Protein AF-A0A8T4KN66-F1 (afdb_monomer_lite)

pLDDT: mean 85.47, std 7.77, range [49.84, 94.19]

Sequence (100 aa):
MIALKILAVLDLIGALGLILGASISGNPFFFWIGIIILAKGLWSVFTSAIAGYFADWMGWTDTVSALILITAVQGLFIGILSWIWIIMVLKAVYTLLSSF

Foldseek 3Di:
DVVLLVVLVLLLVLLVLLLCFLVLAQPVVLLVSLVVLLVVLVVQCVVCVVVVRNPPVVSVLSNVSSVQSNCSNNSNGDPVCSCSSVVSNVVSVVSVVVVD

Radius of gyration: 13.18 Å; chains: 1; bounding box: 33×31×37 Å

Secondary structure (DSSP, 8-state):
-HHHHHHHHHHHHHHHHHHHGGGGTT-HHHHHHHHHHHHHHHHHHHHHHHTT----HHHHHHHHHHHHHHHHHTT---GGGTTHHHHHHHHHHHHHHTT-

Structure (mmCIF, N/CA/C/O backbone):
data_AF-A0A8T4KN66-F1
#
_entry.id   AF-A0A8T4KN66-F1
#
loop_
_atom_site.group_PDB
_atom_site.id
_atom_site.type_symbol
_atom_site.label_atom_id
_atom_site.label_alt_id
_atom_site.label_comp_id
_atom_site.label_asym_id
_atom_site.label_entity_id
_atom_site.label_seq_id
_atom_site.pdbx_PDB_ins_code
_atom_site.Cartn_x
_atom_site.Cartn_y
_atom_site.Cartn_z
_atom_site.occupancy
_atom_site.B_iso_or_equiv
_atom_site.auth_seq_id
_atom_site.auth_comp_id
_atom_site.auth_asym_id
_atom_site.auth_atom_id
_atom_site.pdbx_PDB_model_num
ATOM 1 N N . MET A 1 1 ? -12.433 15.689 6.333 1.00 68.00 1 MET A N 1
ATOM 2 C CA . MET A 1 1 ? -13.007 15.249 5.037 1.00 68.00 1 MET A CA 1
ATOM 3 C C . MET A 1 1 ? -12.022 15.351 3.874 1.00 68.00 1 MET A C 1
ATOM 5 O O . MET A 1 1 ? -11.803 14.342 3.224 1.00 68.00 1 MET A O 1
ATOM 9 N N . ILE A 1 2 ? -11.381 16.500 3.619 1.00 77.50 2 ILE A N 1
ATOM 10 C CA . ILE A 1 2 ? -10.437 16.661 2.485 1.00 77.50 2 ILE A CA 1
ATOM 11 C C . ILE A 1 2 ? -9.228 15.708 2.566 1.00 77.50 2 ILE A C 1
ATOM 13 O O . ILE A 1 2 ? -8.880 15.082 1.570 1.00 77.50 2 ILE A O 1
ATOM 17 N N . ALA A 1 3 ? -8.644 15.523 3.754 1.00 76.88 3 ALA A N 1
ATOM 18 C CA . ALA A 1 3 ? -7.497 14.629 3.946 1.00 76.88 3 ALA A CA 1
ATOM 19 C C . ALA A 1 3 ? -7.793 13.164 3.562 1.00 76.88 3 ALA A C 1
ATOM 21 O O . ALA A 1 3 ? -6.977 12.527 2.907 1.00 76.88 3 ALA A O 1
ATOM 22 N N . LEU A 1 4 ? -8.985 12.649 3.892 1.00 78.88 4 LEU A N 1
ATOM 23 C CA . LEU A 1 4 ? -9.394 11.281 3.538 1.00 78.88 4 LEU A CA 1
ATOM 24 C C . LEU A 1 4 ? -9.511 11.093 2.021 1.00 78.88 4 LEU A C 1
ATOM 26 O O . LEU A 1 4 ? -9.123 10.052 1.500 1.00 78.88 4 LEU A O 1
ATOM 30 N N . LYS A 1 5 ? -9.976 12.122 1.302 1.00 81.19 5 LYS A N 1
ATOM 31 C CA . LYS A 1 5 ? -10.071 12.095 -0.164 1.00 81.19 5 LYS A CA 1
ATOM 32 C C . LYS A 1 5 ? -8.691 1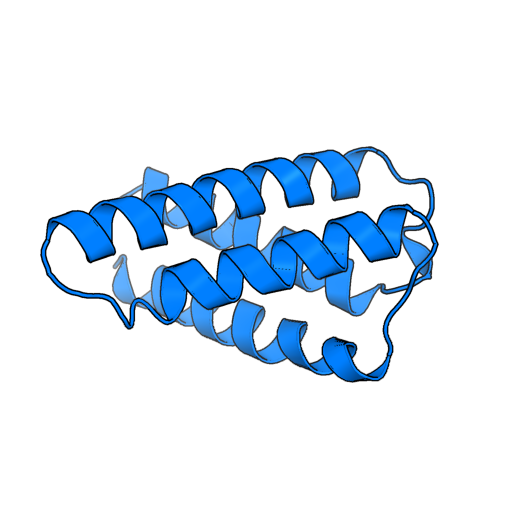2.071 -0.820 1.00 81.19 5 LYS A C 1
ATOM 34 O O . LYS A 1 5 ? -8.486 11.306 -1.754 1.00 81.19 5 LYS A O 1
ATOM 39 N N . ILE A 1 6 ? -7.731 12.841 -0.300 1.00 85.50 6 ILE A N 1
ATOM 40 C CA . ILE A 1 6 ? -6.337 12.818 -0.780 1.00 85.50 6 ILE A CA 1
ATOM 41 C C . ILE A 1 6 ? -5.721 11.429 -0.573 1.00 85.50 6 ILE A C 1
ATOM 43 O O . ILE A 1 6 ? -5.096 10.890 -1.482 1.00 85.50 6 ILE A O 1
ATOM 47 N N . LEU A 1 7 ? -5.942 10.823 0.597 1.00 85.69 7 LEU A N 1
ATOM 48 C CA . LEU A 1 7 ? -5.446 9.479 0.895 1.00 85.69 7 LEU A CA 1
ATOM 49 C C . LEU A 1 7 ? -6.078 8.408 -0.004 1.00 85.69 7 LEU A C 1
ATOM 51 O O . LEU A 1 7 ? -5.381 7.480 -0.397 1.00 85.69 7 LEU A O 1
ATOM 55 N N . ALA A 1 8 ? -7.356 8.545 -0.359 1.00 85.12 8 ALA A N 1
ATOM 56 C CA . ALA A 1 8 ? -8.019 7.623 -1.278 1.00 85.12 8 ALA A CA 1
ATOM 57 C C . ALA A 1 8 ? -7.519 7.776 -2.727 1.00 85.12 8 ALA A C 1
ATOM 59 O O . ALA A 1 8 ? -7.361 6.787 -3.439 1.00 85.12 8 ALA A O 1
ATOM 60 N N . VAL A 1 9 ? -7.211 9.002 -3.166 1.00 88.31 9 VAL A N 1
ATOM 61 C CA . VAL A 1 9 ? -6.555 9.233 -4.466 1.00 88.31 9 VAL A CA 1
ATOM 62 C C . VAL A 1 9 ? -5.165 8.598 -4.484 1.00 88.31 9 VAL A C 1
ATOM 64 O O . VAL A 1 9 ? -4.791 7.970 -5.469 1.00 88.31 9 VAL A O 1
ATOM 67 N N . LEU A 1 10 ? -4.414 8.708 -3.389 1.00 89.44 10 LEU A N 1
ATOM 68 C CA . LEU A 1 10 ? -3.100 8.083 -3.262 1.00 89.44 10 LEU A CA 1
ATOM 69 C C . LEU A 1 10 ? -3.182 6.546 -3.350 1.00 89.44 10 LEU A C 1
ATOM 71 O O . LEU A 1 10 ? -2.370 5.938 -4.046 1.00 89.44 10 LEU A O 1
ATOM 75 N N . ASP A 1 11 ? -4.209 5.937 -2.750 1.00 87.38 11 ASP A N 1
ATOM 76 C CA . ASP A 1 11 ? -4.477 4.497 -2.871 1.00 87.38 11 ASP A CA 1
ATOM 77 C C . ASP A 1 11 ? -4.811 4.090 -4.317 1.00 87.38 11 ASP A C 1
ATOM 79 O O . ASP A 1 11 ? -4.326 3.063 -4.793 1.00 87.38 11 ASP A O 1
ATOM 83 N N . LEU A 1 12 ? -5.573 4.911 -5.056 1.00 90.12 12 LEU A N 1
ATOM 84 C CA . LEU A 1 12 ? -5.844 4.678 -6.482 1.00 90.12 12 LEU A CA 1
ATOM 85 C C . LEU A 1 12 ? -4.571 4.746 -7.330 1.00 90.12 12 LEU A C 1
ATOM 87 O O . LEU A 1 12 ? -4.393 3.926 -8.228 1.00 90.12 12 LEU A O 1
ATOM 91 N N . ILE A 1 13 ? -3.669 5.692 -7.051 1.00 91.31 13 ILE A N 1
ATOM 92 C CA . ILE A 1 13 ? -2.394 5.784 -7.774 1.00 91.31 13 ILE A CA 1
ATOM 93 C C . ILE A 1 13 ? -1.509 4.569 -7.455 1.00 91.31 13 ILE A C 1
ATOM 95 O O . ILE A 1 13 ? -0.887 4.008 -8.359 1.00 91.31 13 ILE A O 1
ATOM 99 N N . GLY A 1 14 ? -1.497 4.113 -6.200 1.00 88.06 14 GLY A N 1
ATOM 100 C CA . GLY A 1 14 ? -0.839 2.863 -5.813 1.00 88.06 14 GLY A CA 1
ATOM 101 C C . GLY A 1 14 ? -1.400 1.652 -6.558 1.00 88.06 14 GLY A C 1
ATOM 102 O O . GLY A 1 14 ? -0.641 0.865 -7.124 1.00 88.06 14 GLY A O 1
ATOM 103 N N . ALA A 1 15 ? -2.728 1.546 -6.641 1.00 89.69 15 ALA A N 1
ATOM 104 C CA . ALA A 1 15 ? -3.403 0.486 -7.381 1.00 89.69 15 ALA A CA 1
ATOM 105 C C . ALA A 1 15 ? -3.065 0.514 -8.880 1.00 89.69 15 ALA A C 1
ATOM 107 O O . ALA A 1 15 ? -2.810 -0.534 -9.469 1.00 89.69 15 ALA A O 1
ATOM 108 N N . LEU A 1 16 ? -2.993 1.702 -9.489 1.00 89.56 16 LEU A N 1
ATOM 109 C CA . LEU A 1 16 ? -2.544 1.867 -10.875 1.00 89.56 16 LEU A CA 1
ATOM 110 C C . LEU A 1 16 ? -1.110 1.366 -11.068 1.00 89.56 16 LEU A C 1
ATOM 112 O O . LEU A 1 16 ? -0.838 0.655 -12.031 1.00 89.56 16 LEU A O 1
ATOM 116 N N . GLY A 1 17 ? -0.203 1.676 -10.138 1.00 87.31 17 GLY A N 1
ATOM 117 C CA . GLY A 1 17 ? 1.162 1.148 -10.168 1.00 87.31 17 GLY A CA 1
ATOM 118 C C . GLY A 1 17 ? 1.205 -0.383 -10.133 1.00 87.31 17 GLY A C 1
ATOM 119 O O . GLY A 1 17 ? 1.946 -1.000 -10.895 1.00 87.31 17 GLY A O 1
ATOM 120 N N . LEU A 1 18 ? 0.350 -1.005 -9.318 1.00 87.38 18 LEU A N 1
ATOM 121 C CA . LEU A 1 18 ? 0.230 -2.463 -9.245 1.00 87.38 18 LEU A CA 1
ATOM 122 C C . LEU A 1 18 ? -0.349 -3.090 -10.521 1.00 87.38 18 LEU A C 1
ATOM 124 O O . LEU A 1 18 ? 0.089 -4.172 -10.908 1.00 87.38 18 LEU A O 1
ATOM 128 N N . ILE A 1 19 ? -1.288 -2.414 -11.193 1.00 89.31 19 ILE A N 1
ATOM 129 C CA . ILE A 1 19 ? -1.824 -2.841 -12.499 1.00 89.31 19 ILE A CA 1
ATOM 130 C C . ILE A 1 19 ? -0.723 -2.824 -13.564 1.00 89.31 19 ILE A C 1
ATOM 132 O O . ILE A 1 19 ? -0.628 -3.744 -14.374 1.00 89.31 19 ILE A O 1
ATOM 136 N N . LEU A 1 20 ? 0.124 -1.792 -13.558 1.00 86.88 20 LEU A N 1
ATOM 137 C CA . LEU A 1 20 ? 1.236 -1.663 -14.503 1.00 86.88 20 LEU A CA 1
ATOM 138 C C . LEU A 1 20 ? 2.353 -2.694 -14.249 1.00 86.88 20 LEU A C 1
ATOM 140 O O . LEU A 1 20 ? 3.109 -3.022 -15.170 1.00 86.88 20 LEU A O 1
ATOM 144 N N . GL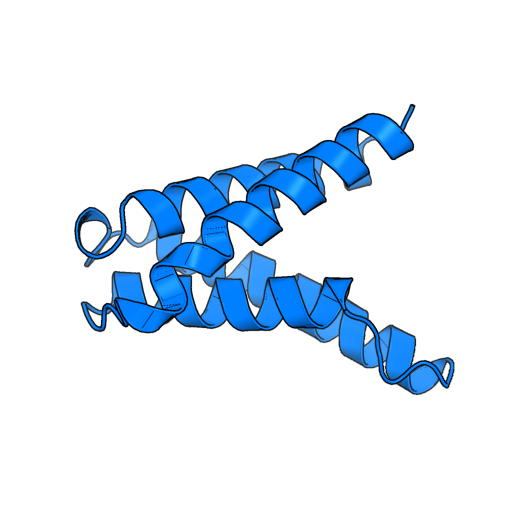Y A 1 21 ? 2.438 -3.234 -13.029 1.00 84.19 21 GLY A N 1
ATOM 145 C CA . GLY A 1 21 ? 3.257 -4.394 -12.681 1.00 84.19 21 GLY A CA 1
ATOM 146 C C . GLY A 1 21 ? 4.746 -4.196 -12.968 1.00 84.19 21 GLY A C 1
ATOM 147 O O . GLY A 1 21 ? 5.359 -3.254 -12.487 1.00 84.19 21 GLY A O 1
ATOM 148 N N . ALA A 1 22 ? 5.358 -5.072 -13.766 1.00 82.00 22 ALA A N 1
ATOM 149 C CA . ALA A 1 22 ? 6.779 -4.948 -14.116 1.00 82.00 22 ALA A CA 1
ATOM 150 C C . ALA A 1 22 ? 7.110 -3.680 -14.938 1.00 82.00 22 ALA A C 1
ATOM 152 O O . ALA A 1 22 ? 8.263 -3.253 -14.977 1.00 82.00 22 ALA A O 1
ATOM 153 N N . SER A 1 23 ? 6.112 -3.044 -15.564 1.00 85.38 23 SER A N 1
ATOM 154 C CA . SER A 1 23 ? 6.311 -1.866 -16.426 1.00 85.38 23 SER A CA 1
ATOM 155 C C . SER A 1 23 ? 6.751 -0.613 -15.659 1.00 85.38 23 SER A C 1
ATOM 157 O O . SER A 1 23 ? 7.219 0.341 -16.272 1.00 85.38 23 SER A O 1
ATOM 159 N N . ILE A 1 24 ? 6.602 -0.596 -14.330 1.00 87.75 24 ILE A N 1
ATOM 160 C CA . ILE A 1 24 ? 7.033 0.517 -13.466 1.00 87.75 24 ILE A CA 1
ATOM 161 C C . ILE A 1 24 ? 8.443 0.325 -12.889 1.00 87.75 24 ILE A C 1
ATOM 163 O O . ILE A 1 24 ? 8.887 1.139 -12.076 1.00 87.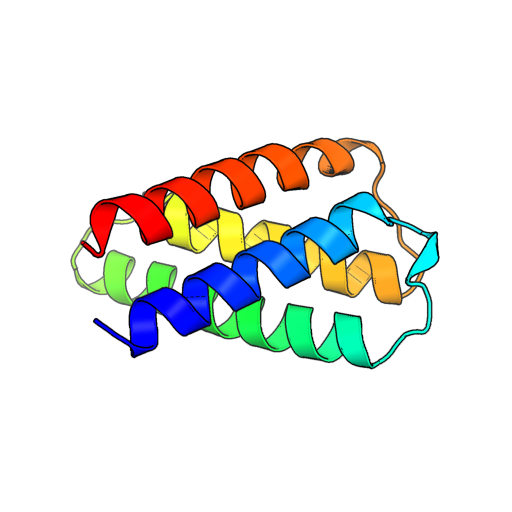75 24 ILE A O 1
ATOM 167 N N . SER A 1 25 ? 9.154 -0.729 -13.300 1.00 90.12 25 SER A N 1
ATOM 168 C CA . SER A 1 25 ? 10.527 -0.995 -12.867 1.00 90.12 25 SER A CA 1
ATOM 169 C C . SER A 1 25 ? 11.434 0.216 -13.111 1.00 90.12 25 SER A C 1
ATOM 171 O O . SER A 1 25 ? 11.451 0.792 -14.198 1.00 90.12 25 SER A O 1
ATOM 173 N N . GLY A 1 26 ? 12.193 0.612 -12.088 1.00 87.62 26 GLY A N 1
ATOM 174 C CA . GLY A 1 26 ? 13.099 1.760 -12.133 1.00 87.62 26 GLY A CA 1
ATOM 175 C C . GLY A 1 26 ? 12.427 3.135 -12.043 1.00 87.62 26 GLY A C 1
ATOM 176 O O . GLY A 1 26 ? 13.131 4.141 -12.093 1.00 87.62 26 GLY A O 1
ATOM 177 N N . ASN A 1 27 ? 11.099 3.220 -11.888 1.00 91.19 27 ASN A N 1
ATOM 178 C CA . ASN A 1 27 ? 10.409 4.502 -11.761 1.00 91.19 27 ASN A CA 1
ATOM 179 C C . ASN A 1 27 ? 10.382 4.994 -10.294 1.00 91.19 27 ASN A C 1
ATOM 181 O O . ASN A 1 27 ? 9.621 4.458 -9.479 1.00 91.19 27 ASN A O 1
ATOM 185 N N . PRO A 1 28 ? 11.142 6.050 -9.937 1.00 90.25 28 PRO A N 1
ATOM 186 C CA . PRO A 1 28 ? 11.234 6.525 -8.557 1.00 90.25 28 PRO A CA 1
ATOM 187 C C . PRO A 1 28 ? 9.912 7.095 -8.029 1.00 90.25 28 PRO A C 1
ATOM 189 O O . PRO A 1 28 ? 9.693 7.101 -6.821 1.00 90.25 28 PRO A O 1
ATOM 192 N N . PHE A 1 29 ? 9.004 7.543 -8.902 1.00 92.25 29 PHE A N 1
ATOM 193 C CA . PHE A 1 29 ? 7.696 8.052 -8.491 1.00 92.25 29 PHE A CA 1
ATOM 194 C C . PHE A 1 29 ? 6.867 6.971 -7.787 1.00 92.25 29 PHE A C 1
ATOM 196 O O . PHE A 1 29 ? 6.377 7.186 -6.679 1.00 92.25 29 PHE A O 1
ATOM 203 N N . PHE A 1 30 ? 6.774 5.779 -8.384 1.00 91.25 30 PHE A N 1
ATOM 204 C CA . PHE A 1 30 ? 6.034 4.660 -7.796 1.00 91.25 30 PHE A CA 1
ATOM 205 C C . PHE A 1 30 ? 6.707 4.110 -6.536 1.00 91.25 30 PHE A C 1
ATOM 207 O O . PHE A 1 30 ? 6.015 3.645 -5.633 1.00 91.25 30 PHE A O 1
ATOM 214 N N . PHE A 1 31 ? 8.034 4.230 -6.429 1.00 91.94 31 PHE A N 1
ATOM 215 C CA . PHE A 1 31 ? 8.760 3.879 -5.209 1.00 91.94 31 PHE A CA 1
ATOM 216 C C . PHE A 1 31 ? 8.354 4.776 -4.035 1.00 91.94 31 PHE A C 1
ATOM 218 O O . PHE A 1 31 ? 7.988 4.277 -2.971 1.00 91.94 31 PHE A O 1
ATOM 225 N N . TRP A 1 32 ? 8.348 6.097 -4.239 1.00 94.00 32 TRP A N 1
ATOM 226 C CA . TRP A 1 32 ? 7.928 7.048 -3.208 1.00 94.00 32 TRP A CA 1
ATOM 227 C C . TRP A 1 32 ? 6.455 6.898 -2.837 1.00 94.00 32 TRP A C 1
ATOM 229 O O . TRP A 1 32 ? 6.118 6.960 -1.656 1.00 94.00 32 TRP A O 1
ATOM 239 N N . ILE A 1 33 ? 5.584 6.631 -3.813 1.00 93.19 33 ILE A N 1
ATOM 240 C CA . ILE A 1 33 ? 4.179 6.303 -3.540 1.00 93.19 33 ILE A CA 1
ATOM 241 C C . ILE A 1 33 ? 4.073 5.052 -2.673 1.00 93.19 33 ILE A C 1
ATOM 243 O O . ILE A 1 33 ? 3.359 5.074 -1.673 1.00 93.19 33 ILE A O 1
ATOM 247 N N . GLY A 1 34 ? 4.822 3.998 -3.001 1.00 92.06 34 GLY A N 1
ATOM 248 C CA . GLY A 1 34 ? 4.896 2.792 -2.183 1.00 92.06 34 GLY A CA 1
ATOM 249 C C . GLY A 1 34 ? 5.311 3.097 -0.747 1.00 92.06 34 GLY A C 1
ATOM 250 O O . GLY A 1 34 ? 4.640 2.663 0.180 1.00 92.06 34 GLY A O 1
ATOM 251 N N . ILE A 1 35 ? 6.344 3.916 -0.537 1.00 94.06 35 ILE A N 1
ATOM 252 C CA . ILE A 1 35 ? 6.775 4.322 0.811 1.00 94.06 35 ILE A CA 1
ATO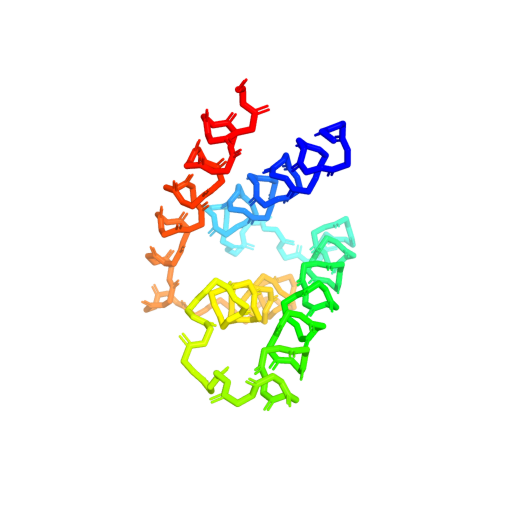M 253 C C . ILE A 1 35 ? 5.659 5.053 1.570 1.00 94.06 35 ILE A C 1
ATOM 255 O O . ILE A 1 35 ? 5.436 4.773 2.747 1.00 94.06 35 ILE A O 1
ATOM 259 N N . ILE A 1 36 ? 4.945 5.975 0.919 1.00 94.19 36 ILE A N 1
ATOM 260 C CA . ILE A 1 36 ? 3.871 6.741 1.566 1.00 94.19 36 ILE A CA 1
ATOM 261 C C . ILE A 1 36 ? 2.700 5.825 1.949 1.00 94.19 36 ILE A C 1
ATOM 263 O O . ILE A 1 36 ? 2.203 5.911 3.074 1.00 94.19 36 ILE A O 1
ATOM 267 N N . ILE A 1 37 ? 2.282 4.925 1.049 1.00 92.44 37 ILE A N 1
ATOM 268 C CA . ILE A 1 37 ? 1.226 3.937 1.327 1.00 92.44 37 ILE A CA 1
ATOM 269 C C . ILE A 1 37 ? 1.667 3.006 2.463 1.00 92.44 37 ILE A C 1
ATOM 271 O O . ILE A 1 37 ? 0.881 2.740 3.371 1.00 92.44 37 ILE A O 1
ATOM 275 N N . LEU A 1 38 ? 2.933 2.574 2.471 1.00 93.94 38 LEU A N 1
ATOM 276 C CA . LEU A 1 38 ? 3.484 1.719 3.520 1.00 93.94 38 LEU A CA 1
ATOM 277 C C . LEU A 1 38 ? 3.432 2.407 4.886 1.00 93.94 38 LEU A C 1
ATOM 279 O O . LEU A 1 38 ? 2.951 1.822 5.852 1.00 93.94 38 LEU A O 1
ATOM 283 N N . ALA A 1 39 ? 3.894 3.657 4.970 1.00 93.69 39 ALA A N 1
ATOM 284 C CA . ALA A 1 39 ? 3.890 4.424 6.212 1.00 93.69 39 ALA A CA 1
ATOM 285 C C . ALA A 1 39 ? 2.465 4.612 6.756 1.00 93.69 39 ALA A C 1
ATOM 287 O O . ALA A 1 39 ? 2.226 4.431 7.949 1.00 93.69 39 ALA A O 1
ATOM 288 N N . LYS A 1 40 ? 1.507 4.911 5.871 1.00 90.69 40 LYS A N 1
ATOM 289 C CA . LYS A 1 40 ? 0.080 5.006 6.205 1.00 90.69 40 LYS A CA 1
ATOM 290 C C . LYS A 1 40 ? -0.477 3.669 6.709 1.00 90.69 40 LYS A C 1
ATOM 292 O O . LYS A 1 40 ? -1.140 3.648 7.744 1.00 90.69 40 LYS A O 1
ATOM 297 N N . GLY A 1 41 ? -0.209 2.571 6.001 1.00 89.69 41 GLY A N 1
ATOM 298 C CA . GLY A 1 41 ? -0.681 1.233 6.363 1.00 89.69 41 GLY A CA 1
ATOM 299 C C . GLY A 1 41 ? -0.146 0.785 7.721 1.00 89.69 41 GLY A C 1
ATOM 300 O O . GLY A 1 41 ? -0.923 0.399 8.592 1.00 89.69 41 GLY A O 1
ATOM 301 N N . LEU A 1 42 ? 1.161 0.945 7.946 1.00 92.88 42 LEU A N 1
ATOM 302 C CA . LEU A 1 42 ? 1.807 0.638 9.223 1.00 92.88 42 LEU A CA 1
ATOM 303 C C . LEU A 1 42 ? 1.261 1.494 10.366 1.00 92.88 42 LEU A C 1
ATOM 305 O O . LEU A 1 42 ? 1.013 0.972 11.451 1.00 92.88 42 LEU A O 1
ATOM 309 N N . TRP A 1 43 ? 1.032 2.789 10.131 1.00 91.12 43 TRP A N 1
ATOM 310 C CA . TRP A 1 43 ? 0.407 3.661 11.123 1.00 91.12 43 TRP A CA 1
ATOM 311 C C . TRP A 1 43 ? -1.003 3.181 11.493 1.00 91.12 43 TRP A C 1
ATOM 313 O O . TRP A 1 43 ? -1.348 3.131 12.674 1.00 91.12 43 TRP A O 1
ATOM 323 N N . SER A 1 44 ? -1.802 2.772 10.504 1.00 89.00 44 SER A N 1
ATOM 324 C CA . SER A 1 44 ? -3.144 2.219 10.724 1.00 89.00 44 SER A CA 1
ATOM 325 C C . SER A 1 44 ? -3.094 0.944 11.572 1.00 89.00 44 SER A C 1
ATOM 327 O O . SER A 1 44 ? -3.721 0.890 12.627 1.00 89.00 44 SER A O 1
ATOM 329 N N . VAL A 1 45 ? -2.248 -0.025 11.200 1.00 90.12 45 VAL A N 1
ATOM 330 C CA . VAL A 1 45 ? -2.082 -1.285 11.951 1.00 90.12 45 VAL A CA 1
ATOM 331 C C . VAL A 1 45 ? -1.586 -1.031 13.377 1.00 90.12 45 VAL A C 1
ATOM 333 O O . VAL A 1 45 ? -2.044 -1.664 14.326 1.00 90.12 45 VAL A O 1
ATOM 336 N N . PHE A 1 46 ? -0.647 -0.102 13.559 1.00 90.00 46 PHE A N 1
ATOM 337 C CA . PHE A 1 46 ? -0.096 0.195 14.879 1.00 90.00 46 PHE A CA 1
ATOM 338 C C . PHE A 1 46 ? -1.129 0.866 15.791 1.00 90.00 46 PHE A C 1
ATOM 340 O O . PHE A 1 46 ? -1.304 0.470 16.944 1.00 90.00 46 PHE A O 1
ATOM 347 N N . THR A 1 47 ? -1.856 1.855 15.268 1.00 89.31 47 THR A N 1
ATOM 348 C CA . THR A 1 47 ? -2.912 2.540 16.025 1.00 89.31 47 THR A CA 1
ATOM 349 C C . THR A 1 47 ? -4.084 1.613 16.342 1.00 89.31 47 THR A C 1
ATOM 351 O O . THR A 1 47 ? -4.607 1.663 17.457 1.00 89.31 47 THR A O 1
ATOM 354 N N . SER A 1 48 ? -4.452 0.710 15.427 1.00 88.12 48 SER A N 1
ATOM 355 C CA . SER A 1 48 ? -5.492 -0.290 15.671 1.00 88.12 48 SER A CA 1
ATOM 356 C C . SER A 1 48 ? -5.063 -1.309 16.730 1.00 88.12 48 SER A C 1
ATOM 358 O O . SER A 1 48 ? -5.848 -1.626 17.623 1.00 88.12 48 SER A O 1
ATOM 360 N N . ALA A 1 49 ? -3.808 -1.770 16.690 1.00 87.31 49 ALA A N 1
ATOM 361 C CA . ALA A 1 49 ? -3.257 -2.701 17.670 1.00 87.31 49 ALA A CA 1
ATOM 362 C C . ALA A 1 49 ? -3.243 -2.101 19.084 1.00 87.31 49 ALA A C 1
ATOM 364 O O . ALA A 1 49 ? -3.636 -2.777 20.034 1.00 87.31 49 ALA A O 1
ATOM 365 N N . ILE A 1 50 ? -2.874 -0.821 19.228 1.00 88.62 50 ILE A N 1
ATOM 366 C CA . ILE A 1 50 ? -2.949 -0.101 20.513 1.00 88.62 50 ILE A CA 1
ATOM 367 C C . ILE A 1 50 ? -4.393 -0.027 21.023 1.00 88.62 50 ILE A C 1
ATOM 369 O O . ILE A 1 50 ? -4.633 -0.172 22.220 1.00 88.62 50 ILE A O 1
ATOM 373 N N . ALA A 1 51 ? -5.362 0.158 20.127 1.00 87.38 51 ALA A N 1
ATOM 374 C CA . ALA A 1 51 ? -6.782 0.178 20.466 1.00 87.38 51 ALA A CA 1
ATOM 375 C C . ALA A 1 51 ? -7.383 -1.224 20.731 1.00 87.38 51 ALA A C 1
ATOM 377 O O . ALA A 1 51 ? -8.579 -1.326 20.996 1.00 87.38 51 ALA A O 1
ATOM 378 N N . GLY A 1 52 ? -6.584 -2.298 20.661 1.00 85.19 52 GLY A N 1
ATOM 379 C CA . GLY A 1 52 ? -7.021 -3.683 20.873 1.00 85.19 52 GLY A CA 1
ATOM 380 C C . GLY A 1 52 ? -7.603 -4.376 19.633 1.00 85.19 52 GLY A C 1
ATOM 381 O O . GLY A 1 52 ? -8.080 -5.506 19.731 1.00 85.19 52 GLY A O 1
ATOM 382 N N . TYR A 1 53 ? -7.544 -3.738 18.461 1.00 82.69 53 TYR A N 1
ATOM 383 C CA . TYR A 1 53 ? -8.025 -4.268 17.183 1.00 82.69 53 TYR A CA 1
ATOM 384 C C . TYR A 1 53 ? -6.853 -4.728 16.306 1.00 82.69 53 TYR A C 1
ATOM 386 O O . TYR A 1 53 ? -6.278 -3.965 15.530 1.00 82.69 53 TYR A O 1
ATOM 394 N N . PHE A 1 54 ? -6.507 -6.012 16.396 1.00 73.50 54 PHE A N 1
ATOM 395 C CA . PHE A 1 54 ? -5.386 -6.595 15.641 1.00 73.50 54 PHE A CA 1
ATOM 396 C C . PHE A 1 54 ? -5.718 -6.927 14.175 1.00 73.50 54 PHE A C 1
ATOM 398 O O . PHE A 1 54 ? -4.819 -7.089 13.351 1.00 73.50 54 PHE A O 1
ATOM 405 N N . ALA A 1 55 ? -7.006 -7.007 13.836 1.00 77.19 55 ALA A N 1
ATOM 406 C CA . ALA A 1 55 ? -7.494 -7.354 12.503 1.00 77.19 55 ALA A CA 1
ATOM 407 C C . ALA A 1 55 ? -7.886 -6.113 11.679 1.00 77.19 55 ALA A C 1
ATOM 409 O O . ALA A 1 55 ? -8.954 -6.085 11.064 1.00 77.19 55 ALA A O 1
ATOM 410 N N . ASP A 1 56 ? -7.040 -5.078 11.663 1.00 82.50 56 ASP A N 1
ATOM 411 C CA . ASP A 1 56 ? -7.237 -3.936 10.765 1.00 82.50 56 ASP A CA 1
ATOM 412 C C . ASP A 1 56 ? -6.900 -4.323 9.320 1.00 82.50 56 ASP A C 1
ATOM 414 O O . ASP A 1 56 ? -5.797 -4.116 8.810 1.00 82.50 56 ASP A O 1
ATOM 418 N N . TRP A 1 57 ? -7.882 -4.927 8.655 1.00 82.38 57 TRP A N 1
ATOM 419 C CA . TRP A 1 57 ? -7.774 -5.344 7.263 1.00 82.38 57 TRP A CA 1
ATOM 420 C C . TRP A 1 57 ? -7.440 -4.165 6.334 1.00 82.38 57 TRP A C 1
ATOM 422 O O . TRP A 1 57 ? -6.758 -4.354 5.323 1.00 82.38 57 TRP A O 1
ATOM 432 N N . MET A 1 58 ? -7.853 -2.937 6.673 1.00 84.94 58 MET A N 1
ATOM 433 C CA . MET A 1 58 ? -7.517 -1.758 5.879 1.00 84.94 58 MET A CA 1
ATOM 434 C C . MET A 1 58 ? -6.029 -1.424 5.990 1.00 84.94 58 MET A C 1
ATOM 436 O O . MET A 1 58 ? -5.389 -1.223 4.959 1.00 84.94 58 MET A O 1
ATOM 440 N N . GLY A 1 59 ? -5.459 -1.410 7.192 1.00 86.19 59 GLY A N 1
ATOM 441 C CA . GLY A 1 59 ? -4.026 -1.175 7.375 1.00 86.19 59 GLY A CA 1
ATOM 442 C C . GLY A 1 59 ? -3.154 -2.264 6.742 1.00 86.19 59 GLY A C 1
ATOM 443 O O . GLY A 1 59 ? -2.156 -1.970 6.077 1.00 86.19 59 GLY A O 1
ATOM 444 N N . TRP A 1 60 ? -3.557 -3.531 6.872 1.00 89.25 60 TRP A N 1
ATOM 445 C CA . TRP A 1 60 ? -2.819 -4.654 6.287 1.00 89.25 60 TRP A CA 1
ATOM 446 C C . TRP A 1 60 ? -2.833 -4.640 4.760 1.00 89.25 60 TRP A C 1
ATOM 448 O O . TRP A 1 60 ? -1.794 -4.870 4.144 1.00 89.25 60 TRP A O 1
ATOM 458 N N . THR A 1 61 ? -3.974 -4.328 4.139 1.00 89.00 61 THR A N 1
ATOM 459 C CA . THR A 1 61 ? -4.059 -4.222 2.673 1.00 89.00 61 THR A CA 1
ATOM 460 C C . THR A 1 61 ? -3.137 -3.139 2.116 1.00 89.00 61 THR A C 1
ATOM 462 O O . THR A 1 61 ? -2.447 -3.419 1.141 1.00 89.00 61 THR A O 1
ATOM 465 N N . ASP A 1 62 ? -3.051 -1.966 2.758 1.00 90.06 62 ASP A N 1
ATOM 466 C CA . ASP A 1 62 ? -2.119 -0.892 2.363 1.00 90.06 62 ASP A CA 1
ATOM 467 C C . ASP A 1 62 ? -0.658 -1.314 2.539 1.00 90.06 62 ASP A C 1
ATOM 469 O O . ASP A 1 62 ? 0.189 -1.061 1.688 1.00 90.06 62 ASP A O 1
ATOM 473 N N . THR A 1 63 ? -0.355 -1.996 3.641 1.00 90.44 63 THR A N 1
ATOM 474 C CA . THR A 1 63 ? 1.009 -2.445 3.938 1.00 90.44 63 THR A CA 1
ATOM 475 C C . THR A 1 63 ? 1.485 -3.467 2.904 1.00 90.44 63 THR A C 1
ATOM 477 O O . THR A 1 63 ? 2.576 -3.343 2.349 1.00 90.44 63 THR A O 1
ATOM 480 N N . VAL A 1 64 ? 0.656 -4.470 2.604 1.00 91.19 64 VAL A N 1
ATOM 481 C CA . VAL A 1 64 ? 0.997 -5.525 1.642 1.00 91.19 64 VAL A CA 1
ATOM 482 C C . VAL A 1 64 ? 1.072 -4.961 0.224 1.00 91.19 64 VAL A C 1
ATOM 484 O O . VAL A 1 64 ? 2.023 -5.253 -0.499 1.00 91.19 64 VAL A O 1
ATOM 487 N N . SER A 1 65 ? 0.111 -4.127 -0.177 1.00 90.31 65 SER A N 1
ATOM 488 C CA . SER A 1 65 ? 0.093 -3.525 -1.510 1.00 90.31 65 SER A CA 1
ATOM 489 C C . SER A 1 65 ? 1.295 -2.610 -1.748 1.00 90.31 65 SER A C 1
ATOM 491 O O . SER A 1 65 ? 1.911 -2.668 -2.812 1.00 90.31 65 SER A O 1
ATOM 493 N N . ALA A 1 66 ? 1.695 -1.839 -0.737 1.00 91.81 66 ALA A N 1
ATOM 494 C CA . ALA A 1 66 ? 2.884 -1.007 -0.786 1.00 91.81 66 ALA A CA 1
ATOM 495 C C . ALA A 1 66 ? 4.172 -1.823 -0.935 1.00 91.81 66 ALA A C 1
ATOM 497 O O . ALA A 1 66 ? 5.028 -1.468 -1.744 1.00 91.81 66 ALA A O 1
ATOM 498 N N . LEU A 1 67 ? 4.310 -2.933 -0.201 1.00 91.62 67 LEU A N 1
ATOM 499 C CA . LEU A 1 67 ? 5.465 -3.826 -0.336 1.00 91.62 67 LEU A CA 1
ATOM 500 C C . LEU A 1 67 ? 5.554 -4.427 -1.744 1.00 91.62 67 LEU A C 1
ATOM 502 O O . LEU A 1 67 ? 6.639 -4.482 -2.327 1.00 91.62 67 LEU A O 1
ATOM 506 N N . ILE A 1 68 ? 4.420 -4.827 -2.322 1.00 90.31 68 ILE A N 1
ATOM 507 C CA . ILE A 1 68 ? 4.371 -5.334 -3.700 1.00 90.31 68 ILE A CA 1
ATOM 508 C C . ILE A 1 68 ? 4.745 -4.231 -4.690 1.00 90.31 68 ILE A C 1
ATOM 510 O O . ILE A 1 68 ? 5.506 -4.473 -5.619 1.00 90.31 68 ILE A O 1
ATOM 514 N N . LEU A 1 69 ? 4.262 -3.006 -4.481 1.00 90.00 69 LEU A N 1
ATOM 515 C CA . LEU A 1 69 ? 4.586 -1.879 -5.350 1.00 90.00 69 LEU A CA 1
ATOM 516 C C . LEU A 1 69 ? 6.085 -1.547 -5.301 1.00 90.00 69 LEU A C 1
ATOM 518 O O . LEU A 1 69 ? 6.714 -1.376 -6.342 1.00 90.00 69 LEU A O 1
ATOM 522 N N . ILE A 1 70 ? 6.682 -1.515 -4.107 1.00 91.06 70 ILE A N 1
ATOM 523 C CA . ILE A 1 70 ? 8.116 -1.255 -3.915 1.00 91.06 70 ILE A CA 1
ATOM 524 C C . ILE A 1 70 ? 8.963 -2.341 -4.586 1.00 91.06 70 ILE A C 1
ATOM 526 O O . ILE A 1 70 ? 9.920 -2.031 -5.295 1.00 91.06 70 ILE A O 1
ATOM 530 N N . THR A 1 71 ? 8.606 -3.611 -4.393 1.00 89.69 71 THR A N 1
ATOM 531 C CA . THR A 1 71 ? 9.320 -4.740 -5.012 1.00 89.69 71 THR A CA 1
ATOM 532 C C . THR A 1 71 ? 9.146 -4.765 -6.531 1.00 89.69 71 THR A C 1
ATOM 534 O O . THR A 1 71 ? 10.120 -5.004 -7.244 1.00 89.69 71 THR A O 1
ATOM 537 N N . ALA A 1 72 ? 7.969 -4.396 -7.048 1.00 88.25 72 ALA A N 1
ATOM 538 C CA . ALA A 1 72 ? 7.731 -4.239 -8.482 1.00 88.25 72 ALA A CA 1
ATOM 539 C C . ALA A 1 72 ? 8.618 -3.147 -9.107 1.00 88.25 72 ALA A C 1
ATOM 541 O O . ALA A 1 72 ? 9.168 -3.356 -10.188 1.00 88.25 72 ALA A O 1
ATOM 542 N N .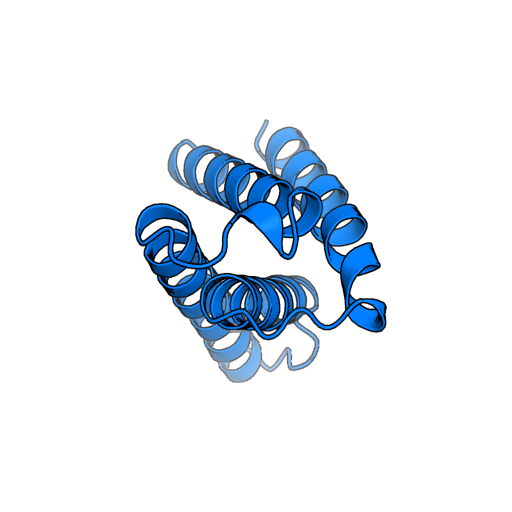 VAL A 1 73 ? 8.842 -2.020 -8.415 1.00 90.25 73 VAL A N 1
ATOM 543 C CA . VAL A 1 73 ? 9.779 -0.980 -8.885 1.00 90.25 73 VAL A CA 1
ATOM 544 C C . VAL A 1 73 ? 11.227 -1.481 -8.912 1.00 90.25 73 VAL A C 1
ATOM 546 O O . VAL A 1 73 ? 12.007 -1.055 -9.761 1.00 90.25 73 VAL A O 1
ATOM 549 N N . GLN A 1 74 ? 11.593 -2.414 -8.033 1.00 88.31 74 GLN A N 1
ATOM 550 C CA . GLN A 1 74 ? 12.912 -3.059 -8.029 1.00 88.31 74 GLN A CA 1
ATOM 551 C C . GLN A 1 74 ? 13.044 -4.183 -9.076 1.00 88.31 74 GLN A C 1
ATOM 553 O O . GLN A 1 74 ? 14.071 -4.855 -9.126 1.00 88.31 74 GLN A O 1
ATOM 558 N N . GLY A 1 75 ? 12.020 -4.405 -9.907 1.00 83.31 75 GLY A N 1
ATOM 559 C CA . GLY A 1 75 ? 12.000 -5.457 -10.926 1.00 83.31 75 GLY A CA 1
ATOM 560 C C . GLY A 1 75 ? 11.608 -6.840 -10.394 1.00 83.31 75 GLY A C 1
ATOM 561 O O . GLY A 1 75 ? 11.573 -7.805 -11.156 1.00 83.31 75 GLY A O 1
ATOM 562 N N . LEU A 1 76 ? 11.265 -6.953 -9.107 1.00 82.38 76 LEU A N 1
ATOM 563 C CA . LEU A 1 76 ? 10.792 -8.184 -8.478 1.00 82.38 76 LEU A CA 1
ATOM 564 C C . LEU A 1 76 ? 9.262 -8.221 -8.515 1.00 82.38 76 LEU A C 1
ATOM 566 O O . LEU A 1 76 ? 8.582 -7.940 -7.529 1.00 82.38 76 LEU A O 1
ATOM 570 N N . PHE A 1 77 ? 8.708 -8.550 -9.682 1.00 74.75 77 PHE A N 1
ATOM 571 C CA . PHE A 1 77 ? 7.261 -8.667 -9.846 1.00 74.75 77 PHE A CA 1
ATOM 572 C C . PHE A 1 77 ? 6.751 -10.048 -9.414 1.00 74.75 77 PHE A C 1
ATOM 574 O O . PHE A 1 77 ? 7.029 -11.066 -10.050 1.00 74.75 77 PHE A O 1
ATOM 581 N N . ILE A 1 78 ? 5.948 -10.082 -8.349 1.00 74.50 78 ILE A N 1
ATOM 582 C CA . ILE A 1 78 ? 5.304 -11.305 -7.859 1.00 74.50 78 ILE A CA 1
ATOM 583 C C . ILE A 1 78 ? 3.921 -11.422 -8.510 1.00 74.50 78 ILE A C 1
ATOM 585 O O . ILE A 1 78 ? 2.928 -10.917 -7.989 1.00 74.50 78 ILE A O 1
ATOM 589 N N . GLY A 1 79 ? 3.839 -12.111 -9.652 1.00 67.25 79 GLY A N 1
ATOM 590 C CA . GLY A 1 79 ? 2.597 -12.232 -10.433 1.00 67.25 79 GLY A CA 1
ATOM 591 C C . GLY A 1 79 ? 1.400 -12.822 -9.671 1.00 67.25 79 GLY A C 1
ATOM 592 O O . GLY A 1 79 ? 0.262 -12.447 -9.942 1.00 67.25 79 GLY A O 1
ATOM 593 N N . ILE A 1 80 ? 1.637 -13.669 -8.662 1.00 61.94 80 ILE A N 1
ATOM 594 C CA . ILE A 1 80 ? 0.587 -14.230 -7.786 1.00 61.94 80 ILE A CA 1
ATOM 595 C C . ILE A 1 80 ? -0.120 -13.138 -6.968 1.00 61.94 80 ILE A C 1
ATOM 597 O O . ILE A 1 80 ? -1.315 -13.236 -6.704 1.00 61.94 80 ILE A O 1
ATOM 601 N N . LEU A 1 81 ? 0.597 -12.073 -6.609 1.00 67.50 81 LEU A N 1
ATOM 602 C CA . LEU A 1 81 ? 0.074 -10.962 -5.817 1.00 67.50 81 LEU A CA 1
ATOM 603 C C . LEU A 1 81 ? -0.513 -9.841 -6.684 1.00 67.50 81 LEU A C 1
ATOM 605 O O . LEU A 1 81 ? -0.990 -8.844 -6.146 1.00 67.50 81 LEU A O 1
ATOM 609 N N . SER A 1 82 ? -0.530 -10.007 -8.012 1.00 66.12 82 SER A N 1
ATOM 610 C CA . SER A 1 82 ? -1.095 -9.013 -8.929 1.00 66.12 82 SER A CA 1
ATOM 611 C C . SER A 1 82 ? -2.551 -8.691 -8.592 1.00 66.12 82 SER A C 1
ATOM 613 O O . SER A 1 82 ? -2.910 -7.529 -8.573 1.00 66.12 82 SER A O 1
ATOM 615 N N . TRP A 1 83 ? -3.372 -9.655 -8.179 1.00 79.94 83 TRP A N 1
ATOM 616 C CA . TRP A 1 83 ? -4.794 -9.437 -7.866 1.00 79.94 83 TRP A CA 1
ATOM 617 C C . TRP A 1 83 ? -5.079 -8.445 -6.721 1.00 79.94 83 TRP A C 1
ATOM 619 O O . TRP A 1 83 ? -6.209 -7.972 -6.591 1.00 79.94 83 TRP A O 1
ATOM 629 N N . ILE A 1 84 ? -4.077 -8.083 -5.909 1.00 84.25 84 ILE A N 1
ATOM 630 C CA . ILE A 1 84 ? -4.228 -7.126 -4.799 1.00 84.25 84 ILE A CA 1
ATOM 6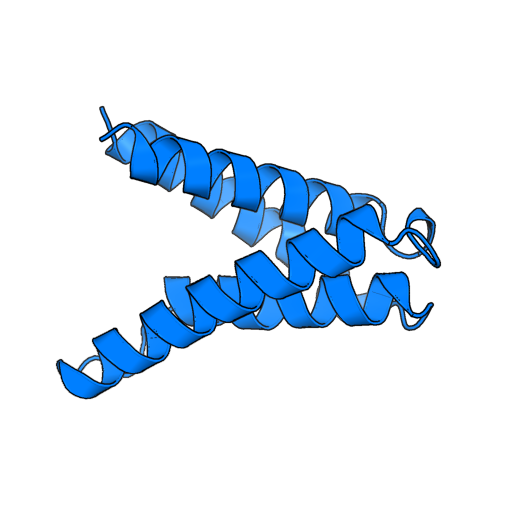31 C C . ILE A 1 84 ? -4.634 -5.725 -5.273 1.00 84.25 84 ILE A C 1
ATOM 633 O O . ILE A 1 84 ? -5.285 -5.000 -4.516 1.00 84.25 84 ILE A O 1
ATOM 637 N N . TRP A 1 85 ? -4.357 -5.353 -6.530 1.00 83.56 85 TRP A N 1
ATOM 638 C CA . TRP A 1 85 ? -4.834 -4.076 -7.072 1.00 83.56 85 TRP A CA 1
ATOM 639 C C . TRP A 1 85 ? -6.366 -3.970 -7.052 1.00 83.56 85 TRP A C 1
ATOM 641 O O . TRP A 1 85 ? -6.883 -2.885 -6.803 1.00 83.56 85 TRP A O 1
ATOM 651 N N . ILE A 1 86 ? -7.102 -5.077 -7.226 1.00 86.81 86 ILE A N 1
ATOM 652 C CA . ILE A 1 86 ? -8.577 -5.075 -7.194 1.00 86.81 86 ILE A CA 1
ATOM 653 C C . ILE A 1 86 ? -9.062 -4.644 -5.812 1.00 86.81 86 ILE A C 1
ATOM 655 O O . ILE A 1 86 ? -9.928 -3.778 -5.691 1.00 86.81 86 ILE A O 1
ATOM 659 N N . ILE A 1 87 ? -8.469 -5.219 -4.764 1.00 88.25 87 ILE A N 1
ATOM 660 C CA . ILE A 1 87 ? -8.815 -4.911 -3.374 1.00 88.25 87 ILE A CA 1
ATOM 661 C C . ILE A 1 87 ? -8.492 -3.446 -3.065 1.00 88.25 87 ILE A C 1
ATOM 663 O O . ILE A 1 87 ? -9.314 -2.764 -2.455 1.00 88.25 87 ILE A O 1
ATOM 667 N N . MET A 1 88 ? -7.348 -2.932 -3.535 1.00 86.94 88 MET A N 1
ATOM 668 C CA . MET A 1 88 ? -7.011 -1.513 -3.377 1.00 86.94 88 MET A CA 1
ATOM 669 C C . MET A 1 88 ? -8.002 -0.584 -4.082 1.00 86.94 88 MET A C 1
ATOM 671 O O . MET A 1 88 ? -8.420 0.406 -3.486 1.00 86.94 88 MET A O 1
ATOM 675 N N . VAL A 1 89 ? -8.412 -0.894 -5.318 1.00 88.06 89 VAL A N 1
ATOM 676 C CA . VAL A 1 89 ? -9.403 -0.085 -6.048 1.00 88.06 89 VAL A CA 1
ATOM 677 C C . VAL A 1 89 ? -10.738 -0.083 -5.308 1.00 88.06 89 VAL A C 1
ATOM 679 O O . VAL A 1 89 ? -11.289 0.986 -5.049 1.00 88.06 89 VAL A O 1
ATOM 682 N N . LEU A 1 90 ? -11.245 -1.259 -4.925 1.00 88.25 90 LEU A N 1
ATOM 683 C CA . LEU A 1 90 ? -12.513 -1.382 -4.200 1.00 88.25 90 LEU A CA 1
ATOM 684 C C . LEU A 1 90 ? -12.483 -0.608 -2.879 1.00 88.25 90 LEU A C 1
ATOM 686 O O . LEU A 1 90 ? -13.427 0.116 -2.564 1.00 88.25 90 LEU A O 1
ATOM 690 N N . LYS A 1 91 ? -11.378 -0.711 -2.134 1.00 86.00 91 LYS A N 1
ATOM 691 C CA . LYS A 1 91 ? -11.175 0.036 -0.893 1.00 86.00 91 LYS A CA 1
ATOM 692 C C . LYS A 1 91 ? -11.150 1.544 -1.136 1.00 86.00 91 LYS A C 1
ATOM 694 O O . LYS A 1 91 ? -11.848 2.274 -0.439 1.00 86.00 91 LYS A O 1
ATOM 699 N N . ALA A 1 92 ? -10.392 2.018 -2.122 1.00 84.19 92 ALA A N 1
ATOM 700 C CA . ALA A 1 92 ? -10.296 3.444 -2.407 1.00 84.19 92 ALA A CA 1
ATOM 701 C C . ALA A 1 92 ? -11.651 4.035 -2.830 1.00 84.19 92 ALA A C 1
ATOM 703 O O . ALA A 1 92 ? -12.030 5.112 -2.369 1.00 84.19 92 ALA A O 1
ATOM 704 N N . VAL A 1 93 ? -12.424 3.302 -3.641 1.00 86.25 93 VAL A N 1
ATOM 705 C CA . VAL A 1 93 ? -13.801 3.670 -4.002 1.00 86.25 93 VAL A CA 1
ATOM 706 C C . VAL A 1 93 ? -14.698 3.710 -2.765 1.00 86.25 93 VAL A C 1
ATOM 708 O O . VAL A 1 93 ? -15.423 4.686 -2.578 1.00 86.25 93 VAL A O 1
ATOM 711 N N . TYR A 1 94 ? -14.617 2.705 -1.887 1.00 85.62 94 TYR A N 1
ATOM 712 C CA . TYR A 1 94 ? -15.362 2.695 -0.628 1.00 85.62 94 TYR A CA 1
ATOM 713 C C . TYR A 1 94 ? -15.048 3.932 0.227 1.00 85.62 94 TYR A C 1
ATOM 715 O O . TYR A 1 94 ? -15.970 4.618 0.657 1.00 85.62 94 TYR A O 1
ATOM 723 N N . THR A 1 95 ? -13.769 4.281 0.406 1.00 82.81 95 THR A N 1
ATOM 724 C CA . THR A 1 95 ? -13.355 5.469 1.173 1.00 82.81 95 THR A CA 1
ATOM 725 C C . THR A 1 95 ? -13.819 6.780 0.528 1.00 82.81 95 THR A C 1
ATOM 727 O O . THR A 1 95 ? -14.182 7.725 1.232 1.00 82.81 95 THR A O 1
ATOM 730 N N . LEU A 1 96 ? -13.842 6.865 -0.806 1.00 82.81 96 LEU A N 1
ATOM 731 C CA . LEU A 1 96 ? -14.377 8.032 -1.513 1.00 82.81 96 LEU A CA 1
ATOM 732 C C . LEU A 1 96 ? -15.886 8.187 -1.307 1.00 82.81 96 LEU A C 1
ATOM 734 O O . LEU A 1 96 ? -16.341 9.306 -1.092 1.00 82.81 96 LEU A O 1
ATOM 738 N N . LEU A 1 97 ? -16.645 7.090 -1.337 1.00 82.50 97 LEU A N 1
ATOM 739 C CA . LEU A 1 97 ? -18.098 7.106 -1.149 1.00 82.50 97 LEU A CA 1
ATOM 740 C C . LEU A 1 97 ? -18.496 7.341 0.312 1.00 82.50 97 LEU A C 1
ATOM 742 O O . LEU A 1 97 ? -19.419 8.104 0.569 1.00 82.50 97 LEU A O 1
ATOM 746 N N . SER A 1 98 ? -17.780 6.746 1.270 1.00 76.00 98 SER A N 1
ATOM 747 C CA . SER A 1 98 ? -18.058 6.890 2.706 1.00 76.00 98 SER A CA 1
ATOM 748 C C . SER A 1 98 ? -17.597 8.227 3.299 1.00 76.00 98 SER A C 1
ATOM 750 O O . SER A 1 98 ? -17.754 8.455 4.495 1.00 76.00 98 SER A O 1
ATOM 752 N N . SER A 1 99 ? -16.933 9.073 2.505 1.00 61.59 99 SER A N 1
ATOM 753 C CA . SER A 1 99 ? -16.454 10.401 2.914 1.00 61.59 99 SER A CA 1
ATOM 754 C C . SER A 1 99 ? -17.333 11.553 2.402 1.00 61.59 99 SER A C 1
ATOM 756 O O . SER A 1 99 ? -16.904 12.715 2.458 1.00 61.59 99 SER A O 1
ATOM 758 N N . PHE A 1 100 ? -18.535 11.229 1.910 1.00 49.84 100 PHE A N 1
ATOM 759 C CA . PHE A 1 100 ? -19.669 12.135 1.697 1.00 49.84 100 PHE A CA 1
ATOM 760 C C . PHE A 1 100 ? -20.634 12.061 2.880 1.00 49.84 100 PHE A C 1
ATOM 762 O O . PHE A 1 100 ? -21.156 13.140 3.234 1.00 49.84 100 PHE A O 1
#